Protein AF-A0AA91PWJ3-F1 (afdb_monomer_lite)

Sequence (117 aa):
MTDPKSYTDRDLLLLTQLLHTAGLIAPEDVRASNLDDFGEKWFQHKSTALARQLEEFPLSNAPSGLQVRELYNAMLEQYPNCKNTTDLANTFYFQRIRDLESKIADSKAEFQALLGE

Structure (mmCIF, N/CA/C/O backbone):
data_AF-A0AA91PWJ3-F1
#
_entry.id   AF-A0AA91PWJ3-F1
#
loop_
_atom_site.group_PDB
_atom_site.id
_atom_site.type_symbol
_atom_site.label_atom_id
_atom_site.label_alt_id
_atom_site.label_comp_id
_atom_site.label_asym_id
_atom_site.label_entity_id
_atom_site.label_seq_id
_atom_site.pdbx_PDB_ins_code
_atom_site.Cartn_x
_atom_site.Cartn_y
_atom_site.Cartn_z
_atom_site.occupancy
_atom_site.B_iso_or_equiv
_atom_site.auth_seq_id
_atom_site.auth_comp_id
_atom_site.auth_asym_id
_atom_site.auth_atom_id
_atom_site.pdbx_PDB_model_num
ATOM 1 N N . MET A 1 1 ? -1.436 12.750 -7.761 1.00 75.75 1 MET A N 1
ATOM 2 C CA . MET A 1 1 ? -1.229 12.438 -6.333 1.00 75.75 1 MET A CA 1
A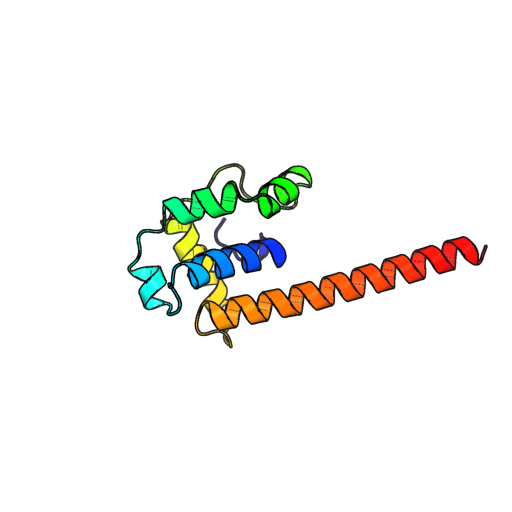TOM 3 C C . MET A 1 1 ? -0.272 11.269 -6.224 1.00 75.75 1 MET A C 1
ATOM 5 O O . MET A 1 1 ? -0.689 10.127 -6.351 1.00 75.75 1 MET A O 1
ATOM 9 N N . THR A 1 2 ? 1.013 11.564 -6.067 1.00 92.06 2 THR A N 1
ATOM 10 C CA . THR A 1 2 ? 2.096 10.572 -5.934 1.00 92.06 2 THR A CA 1
ATOM 11 C C . THR A 1 2 ? 2.821 10.707 -4.597 1.00 92.06 2 THR A C 1
ATOM 13 O O . THR A 1 2 ? 3.852 10.085 -4.396 1.00 92.06 2 THR A O 1
ATOM 16 N N . ASP A 1 3 ? 2.259 11.496 -3.675 1.00 94.75 3 ASP A N 1
ATOM 17 C CA . ASP A 1 3 ? 2.729 11.605 -2.299 1.00 94.75 3 ASP A CA 1
ATOM 18 C C . ASP A 1 3 ? 2.146 10.455 -1.455 1.00 94.75 3 ASP A C 1
ATOM 20 O O . ASP A 1 3 ? 0.920 10.401 -1.293 1.00 94.75 3 ASP A O 1
ATOM 24 N N . PRO A 1 4 ? 2.987 9.560 -0.899 1.00 95.38 4 PRO A N 1
ATOM 25 C CA . PRO A 1 4 ? 2.583 8.509 0.029 1.00 95.38 4 PRO A CA 1
ATOM 26 C C . PRO A 1 4 ? 1.645 8.978 1.144 1.00 95.38 4 PRO A C 1
ATOM 28 O O . PRO A 1 4 ? 0.696 8.271 1.466 1.00 95.38 4 PRO A O 1
ATOM 31 N N . LYS A 1 5 ? 1.828 10.191 1.679 1.00 94.44 5 LYS A N 1
ATOM 32 C CA . LYS A 1 5 ? 1.023 10.710 2.803 1.00 94.44 5 LYS A CA 1
ATOM 33 C C . LYS A 1 5 ? -0.448 10.940 2.474 1.00 94.44 5 LYS A C 1
ATOM 35 O O . LYS A 1 5 ? -1.250 11.150 3.377 1.00 94.44 5 LYS A O 1
ATOM 40 N N . SER A 1 6 ? -0.802 10.939 1.193 1.00 94.38 6 SER A N 1
ATOM 41 C CA . SER A 1 6 ? -2.195 11.061 0.764 1.00 94.38 6 SER A CA 1
ATOM 42 C C . SER A 1 6 ? -2.983 9.753 0.865 1.00 94.38 6 SER A C 1
ATOM 44 O O . SER A 1 6 ? -4.182 9.750 0.602 1.00 94.38 6 SER A O 1
ATOM 46 N N . TYR A 1 7 ? -2.314 8.644 1.171 1.00 94.69 7 TYR A N 1
ATOM 47 C CA . TYR A 1 7 ? -2.890 7.307 1.200 1.00 94.69 7 TYR A CA 1
ATOM 48 C C . TYR A 1 7 ? -2.839 6.746 2.618 1.00 94.69 7 TYR A C 1
ATOM 50 O O . TYR A 1 7 ? -1.963 7.097 3.406 1.00 94.69 7 TYR A O 1
ATOM 58 N N . THR A 1 8 ? -3.756 5.836 2.939 1.00 93.69 8 THR A N 1
ATOM 59 C CA . THR A 1 8 ? -3.671 5.098 4.202 1.00 93.69 8 THR A CA 1
ATOM 60 C C . THR A 1 8 ? -2.577 4.031 4.129 1.00 93.69 8 THR A C 1
ATOM 62 O O . THR A 1 8 ? -2.291 3.500 3.052 1.00 93.69 8 THR A O 1
ATOM 65 N N . ASP A 1 9 ? -2.031 3.617 5.278 1.00 94.50 9 ASP A N 1
ATOM 66 C CA . ASP A 1 9 ? -1.052 2.517 5.334 1.00 94.50 9 ASP A CA 1
ATOM 67 C C . ASP A 1 9 ? -1.592 1.224 4.710 1.00 94.50 9 ASP A C 1
ATOM 69 O O . ASP A 1 9 ? -0.849 0.460 4.099 1.00 94.50 9 ASP A O 1
ATOM 73 N N . ARG A 1 10 ? -2.909 0.992 4.798 1.00 94.62 10 ARG A N 1
ATOM 74 C CA . ARG A 1 10 ? -3.581 -0.134 4.132 1.00 94.62 10 ARG A CA 1
ATOM 75 C C . ARG A 1 10 ? -3.439 -0.055 2.609 1.00 94.62 10 ARG A C 1
ATOM 77 O O . ARG A 1 10 ? -3.227 -1.083 1.967 1.00 94.62 10 ARG A O 1
ATOM 84 N N . ASP A 1 11 ? -3.585 1.132 2.032 1.00 95.69 11 ASP A N 1
ATOM 85 C CA . ASP A 1 11 ? -3.543 1.323 0.581 1.00 95.69 11 ASP A CA 1
ATOM 86 C C . ASP A 1 11 ? -2.115 1.179 0.046 1.00 95.69 11 ASP A C 1
ATOM 88 O O . ASP A 1 11 ? -1.909 0.512 -0.974 1.00 95.69 11 ASP A O 1
ATOM 92 N N . LEU A 1 12 ? -1.135 1.737 0.765 1.00 97.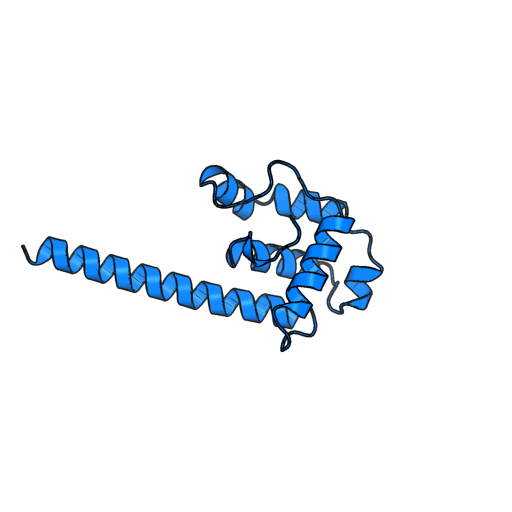00 12 LEU A N 1
ATOM 93 C CA . LEU A 1 12 ? 0.292 1.601 0.452 1.00 97.00 12 LEU A CA 1
ATOM 94 C C . LEU A 1 12 ? 0.777 0.153 0.633 1.00 97.00 12 LEU A C 1
ATOM 96 O O . LEU A 1 12 ? 1.482 -0.385 -0.228 1.00 97.00 12 LEU A O 1
ATOM 100 N N . LEU A 1 13 ? 0.334 -0.524 1.698 1.00 97.31 13 LEU A N 1
ATOM 101 C CA . LEU A 1 13 ? 0.589 -1.950 1.911 1.00 97.31 13 LEU A CA 1
ATOM 102 C C . LEU A 1 13 ? 0.068 -2.790 0.742 1.00 97.31 13 LEU A C 1
ATOM 104 O O . LEU A 1 13 ? 0.783 -3.641 0.220 1.00 97.31 13 LEU A O 1
ATOM 108 N N . LEU A 1 14 ? -1.161 -2.541 0.291 1.00 97.44 14 LEU A N 1
ATOM 109 C CA . LEU A 1 14 ? -1.715 -3.281 -0.836 1.00 97.44 14 LEU A CA 1
ATOM 110 C C . LEU A 1 14 ? -0.897 -3.066 -2.115 1.00 97.44 14 LEU A C 1
ATOM 112 O O . LEU A 1 14 ? -0.605 -4.033 -2.816 1.00 97.44 14 LEU A O 1
ATOM 116 N N . LEU A 1 15 ? -0.523 -1.823 -2.432 1.00 97.38 15 LEU A N 1
ATOM 117 C CA . LEU A 1 15 ? 0.259 -1.543 -3.636 1.00 97.38 15 LEU A CA 1
ATOM 118 C C . LEU A 1 15 ? 1.607 -2.276 -3.608 1.00 97.38 15 LEU A C 1
ATOM 120 O O . LEU A 1 15 ? 1.998 -2.912 -4.588 1.00 97.38 15 LEU A O 1
ATOM 124 N N . THR A 1 16 ? 2.302 -2.217 -2.473 1.00 97.38 16 THR A N 1
ATOM 125 C CA . THR A 1 16 ? 3.597 -2.889 -2.290 1.00 97.38 16 THR A CA 1
ATOM 126 C C . THR A 1 16 ? 3.473 -4.408 -2.378 1.00 97.38 16 THR A C 1
ATOM 128 O O . THR A 1 16 ? 4.307 -5.042 -3.023 1.00 97.38 16 THR A O 1
ATOM 131 N N . GLN A 1 17 ? 2.398 -4.996 -1.845 1.00 96.94 17 GLN A N 1
ATOM 132 C CA . GLN A 1 17 ? 2.089 -6.420 -2.006 1.00 96.94 17 GLN A CA 1
ATOM 133 C C . GLN A 1 17 ? 1.785 -6.798 -3.461 1.00 96.94 17 GLN A C 1
ATOM 135 O O . GLN A 1 17 ? 2.256 -7.836 -3.927 1.00 96.94 17 GLN A O 1
ATOM 140 N N . LEU A 1 18 ? 1.036 -5.976 -4.203 1.00 97.12 18 LEU A N 1
ATOM 141 C CA . LEU A 1 18 ? 0.761 -6.218 -5.624 1.00 97.12 18 LEU A CA 1
ATOM 142 C C . LEU A 1 18 ? 2.059 -6.237 -6.442 1.00 97.12 18 LEU A C 1
ATOM 144 O O . LEU A 1 18 ? 2.268 -7.162 -7.223 1.00 97.12 18 LEU A O 1
ATOM 148 N N . LEU A 1 19 ? 2.954 -5.268 -6.224 1.00 97.56 19 LEU A N 1
ATOM 149 C CA . LEU A 1 19 ? 4.273 -5.233 -6.869 1.00 97.56 19 LEU A CA 1
ATOM 150 C C . LEU A 1 19 ? 5.125 -6.453 -6.477 1.00 97.56 19 LEU A C 1
ATOM 152 O O . LEU A 1 19 ? 5.649 -7.148 -7.346 1.00 97.56 19 LEU A O 1
ATOM 156 N N . HIS A 1 20 ? 5.206 -6.755 -5.178 1.00 96.44 20 HIS A N 1
ATOM 157 C CA . HIS A 1 20 ? 6.000 -7.866 -4.652 1.00 96.44 20 HIS A CA 1
ATOM 158 C C . HIS A 1 20 ? 5.538 -9.227 -5.187 1.00 96.44 20 HIS A C 1
ATOM 160 O O . HIS A 1 20 ? 6.347 -10.027 -5.649 1.00 96.44 20 HIS A O 1
ATOM 166 N N . THR A 1 21 ? 4.230 -9.493 -5.165 1.00 95.88 21 THR A N 1
ATOM 167 C CA . THR A 1 21 ? 3.656 -10.765 -5.643 1.00 95.88 21 THR A CA 1
ATOM 168 C C . THR A 1 21 ? 3.805 -10.959 -7.150 1.00 95.88 21 THR A C 1
ATOM 170 O O . THR A 1 21 ? 3.799 -12.095 -7.618 1.00 95.88 21 THR A O 1
ATOM 173 N N . ALA A 1 22 ? 4.007 -9.877 -7.906 1.00 95.94 22 ALA A N 1
ATOM 174 C CA . ALA A 1 22 ? 4.372 -9.930 -9.316 1.00 95.94 22 ALA A CA 1
ATOM 175 C C . ALA A 1 22 ? 5.881 -10.133 -9.562 1.00 95.94 22 ALA A C 1
ATOM 177 O O . ALA A 1 22 ? 6.320 -10.103 -10.710 1.00 95.94 22 ALA A O 1
ATOM 178 N N . GLY A 1 23 ? 6.681 -10.331 -8.509 1.00 96.38 23 GLY A N 1
ATOM 179 C CA . GLY A 1 23 ? 8.130 -10.516 -8.599 1.00 96.38 23 GLY A CA 1
ATOM 180 C C . GLY A 1 23 ? 8.921 -9.216 -8.753 1.00 96.38 23 GLY A C 1
ATOM 181 O O . GLY A 1 23 ? 10.133 -9.275 -8.937 1.00 96.38 23 GLY A O 1
ATOM 182 N N . LEU A 1 24 ? 8.273 -8.050 -8.650 1.00 97.50 24 LEU A N 1
ATOM 183 C CA . LEU A 1 24 ? 8.939 -6.749 -8.717 1.00 97.50 24 LEU A CA 1
ATOM 184 C C . LEU A 1 24 ? 9.482 -6.405 -7.331 1.00 97.50 24 LEU A C 1
ATOM 186 O O . LEU A 1 24 ? 8.844 -5.704 -6.539 1.00 97.50 24 LEU A O 1
ATOM 190 N N . ILE A 1 25 ? 10.627 -6.993 -6.994 1.00 96.75 25 ILE A N 1
ATOM 191 C CA . ILE A 1 25 ? 11.202 -6.874 -5.657 1.00 96.75 25 ILE A CA 1
ATOM 192 C C . ILE A 1 25 ? 12.112 -5.654 -5.596 1.00 96.75 25 ILE A C 1
ATOM 194 O O . ILE A 1 25 ? 11.877 -4.759 -4.776 1.00 96.75 25 ILE A O 1
ATOM 198 N N . ALA A 1 26 ? 13.124 -5.596 -6.459 1.00 97.06 26 ALA A N 1
ATOM 199 C CA . ALA A 1 26 ? 14.113 -4.534 -6.430 1.00 97.06 26 ALA A CA 1
ATOM 200 C C . ALA A 1 26 ? 13.590 -3.247 -7.102 1.00 97.06 26 ALA A C 1
ATOM 202 O O . ALA A 1 26 ? 12.729 -3.305 -7.987 1.00 97.06 26 ALA A O 1
ATOM 203 N N . PRO A 1 27 ? 14.105 -2.063 -6.722 1.00 97.06 27 PRO A N 1
ATOM 204 C CA . PRO A 1 27 ? 13.684 -0.805 -7.334 1.00 97.06 27 PRO A CA 1
ATOM 205 C C . PRO A 1 27 ? 13.889 -0.766 -8.852 1.00 97.06 27 PRO A C 1
ATOM 207 O O . PRO A 1 27 ? 13.071 -0.191 -9.573 1.00 97.06 27 PRO A O 1
ATOM 210 N N . GLU A 1 28 ? 14.959 -1.380 -9.358 1.00 97.19 28 GLU A N 1
ATOM 211 C CA . GLU A 1 28 ? 15.208 -1.527 -10.792 1.00 97.19 28 GLU A CA 1
ATOM 212 C C . GLU A 1 28 ? 14.107 -2.314 -11.518 1.00 97.19 28 GLU A C 1
ATOM 214 O O . GLU A 1 28 ? 13.699 -1.893 -12.602 1.00 97.19 28 GLU A O 1
ATOM 219 N N . ASP A 1 29 ? 13.558 -3.367 -10.907 1.00 96.75 29 ASP A N 1
ATOM 220 C CA . ASP A 1 29 ? 12.485 -4.176 -11.496 1.00 96.75 29 ASP A CA 1
ATOM 221 C C . ASP A 1 29 ? 11.221 -3.331 -11.685 1.00 96.75 29 ASP A C 1
ATOM 223 O O . ASP A 1 29 ? 10.589 -3.348 -12.744 1.00 96.75 29 ASP A O 1
ATOM 227 N N . VAL A 1 30 ? 10.880 -2.517 -10.681 1.00 95.81 30 VAL A N 1
ATOM 228 C CA . VAL A 1 30 ? 9.733 -1.596 -10.732 1.00 95.81 30 VAL A CA 1
ATOM 229 C C . VAL A 1 30 ? 9.957 -0.491 -11.775 1.00 95.81 30 VAL A C 1
ATOM 231 O O . VAL A 1 30 ? 9.031 -0.088 -12.484 1.00 95.81 30 VAL A O 1
ATOM 234 N N . ARG A 1 31 ? 11.193 0.004 -11.912 1.00 94.44 31 ARG A N 1
ATOM 235 C CA . ARG A 1 31 ? 11.538 1.047 -12.895 1.00 94.44 31 ARG A CA 1
ATOM 236 C C . ARG A 1 31 ? 11.477 0.540 -14.332 1.00 94.44 31 ARG A C 1
ATOM 238 O O . ARG A 1 31 ? 11.010 1.279 -15.196 1.00 94.44 31 ARG A O 1
ATOM 245 N N . ALA A 1 32 ? 11.929 -0.686 -14.577 1.00 94.50 32 ALA A N 1
ATOM 246 C CA . ALA A 1 32 ? 11.980 -1.282 -15.909 1.00 94.50 32 ALA A CA 1
ATOM 247 C C . ALA A 1 32 ? 10.633 -1.864 -16.373 1.00 94.50 32 ALA A C 1
ATOM 249 O O . ALA A 1 32 ? 10.417 -2.029 -17.574 1.00 94.50 32 ALA A O 1
ATOM 250 N N . SER A 1 33 ? 9.722 -2.165 -15.446 1.00 95.25 33 SER A N 1
ATOM 251 C CA . SER A 1 33 ? 8.452 -2.825 -15.759 1.00 95.25 33 SER A CA 1
ATOM 252 C C . SER A 1 33 ? 7.388 -1.882 -16.320 1.00 95.25 33 SER A C 1
ATOM 254 O O . SER A 1 33 ? 7.327 -0.695 -15.978 1.00 95.25 33 SER A O 1
ATOM 256 N N . ASN A 1 34 ? 6.497 -2.442 -17.144 1.00 94.12 34 ASN A N 1
ATOM 257 C CA . ASN A 1 34 ? 5.224 -1.808 -17.472 1.00 94.12 34 ASN A CA 1
ATOM 258 C C . ASN A 1 34 ? 4.252 -1.985 -16.293 1.00 94.12 34 ASN A C 1
ATOM 260 O O . ASN A 1 34 ? 3.954 -3.111 -15.899 1.00 94.12 34 ASN A O 1
ATOM 264 N N . LEU A 1 35 ? 3.778 -0.869 -15.735 1.00 95.62 35 LEU A N 1
ATOM 265 C CA . LEU A 1 35 ? 2.932 -0.841 -14.542 1.00 95.62 35 LEU A CA 1
ATOM 266 C C . LEU A 1 35 ? 1.488 -0.406 -14.825 1.00 95.62 35 LEU A C 1
ATOM 268 O O . LEU A 1 35 ? 0.734 -0.198 -13.875 1.00 95.62 35 LEU A O 1
ATOM 272 N N . ASP A 1 36 ? 1.086 -0.259 -16.089 1.00 89.75 36 ASP A N 1
ATOM 273 C CA . ASP A 1 36 ? -0.250 0.251 -16.434 1.00 89.75 36 ASP A CA 1
ATOM 274 C C . ASP A 1 36 ? -1.369 -0.619 -15.838 1.00 89.75 36 ASP A C 1
ATOM 276 O O . ASP A 1 36 ? -2.294 -0.108 -15.207 1.00 89.75 36 ASP A O 1
ATOM 280 N N . ASP A 1 37 ? -1.209 -1.942 -15.891 1.00 92.38 37 ASP A N 1
ATOM 281 C CA . ASP A 1 37 ? -2.162 -2.882 -15.294 1.00 92.38 37 ASP A CA 1
ATOM 282 C C . ASP A 1 37 ? -2.179 -2.836 -13.756 1.00 92.38 37 ASP A C 1
ATOM 284 O O . ASP A 1 37 ? -3.160 -3.243 -13.132 1.00 92.38 37 ASP A O 1
ATOM 288 N N . PHE A 1 38 ? -1.100 -2.383 -13.108 1.00 94.88 38 PHE A N 1
ATOM 289 C CA . PHE A 1 38 ? -1.025 -2.336 -11.643 1.00 94.88 38 PHE A CA 1
ATOM 290 C C . PHE A 1 38 ? -1.866 -1.209 -11.076 1.00 94.88 38 PHE A C 1
ATOM 292 O O . PHE A 1 38 ? -2.496 -1.397 -10.037 1.00 94.88 38 PHE A O 1
ATOM 299 N N . GLY A 1 39 ? -1.900 -0.066 -11.758 1.00 94.50 39 GLY A N 1
ATOM 300 C CA . GLY A 1 39 ? -2.755 1.041 -11.361 1.00 94.50 39 GLY A CA 1
ATOM 301 C C . GLY A 1 39 ? -4.226 0.641 -11.385 1.00 94.50 39 GLY A C 1
ATOM 302 O O . GLY A 1 39 ? -4.930 0.835 -10.394 1.00 94.50 39 GLY A O 1
ATOM 303 N N . GLU A 1 40 ? -4.658 -0.030 -12.455 1.00 95.69 40 GLU A N 1
ATOM 304 C CA . GLU A 1 40 ? -6.023 -0.549 -12.563 1.00 95.69 40 GLU A CA 1
ATOM 305 C C . GLU A 1 40 ? -6.307 -1.625 -11.508 1.00 95.69 40 GLU A C 1
ATOM 307 O O . GLU A 1 40 ? -7.299 -1.532 -10.788 1.00 95.69 40 GLU A O 1
ATOM 312 N N . LYS A 1 41 ? -5.415 -2.612 -11.335 1.00 96.56 41 LYS A N 1
ATOM 313 C CA . LYS A 1 41 ? -5.575 -3.660 -10.309 1.00 96.56 41 LYS A CA 1
ATOM 314 C C . LYS A 1 41 ? -5.670 -3.076 -8.905 1.00 96.56 41 LYS A C 1
ATOM 316 O O . LYS A 1 41 ? -6.515 -3.507 -8.123 1.00 96.56 41 LYS A O 1
ATOM 321 N N . TRP A 1 42 ? -4.817 -2.109 -8.578 1.00 96.81 42 TRP A N 1
ATOM 322 C CA . TRP A 1 42 ? -4.822 -1.449 -7.279 1.00 96.81 42 TRP A CA 1
ATOM 323 C C . TRP A 1 42 ? -6.095 -0.636 -7.076 1.00 96.81 42 TRP A C 1
ATOM 325 O O . TRP A 1 42 ? -6.716 -0.740 -6.020 1.00 96.81 42 TRP A O 1
ATOM 335 N N . PHE A 1 43 ? -6.538 0.106 -8.091 1.00 95.94 43 PHE A N 1
ATOM 336 C CA . PHE A 1 43 ? -7.777 0.873 -8.043 1.00 95.94 43 PHE A CA 1
ATOM 337 C C . PHE A 1 43 ? -9.009 -0.033 -7.924 1.00 95.94 43 PHE A C 1
ATOM 339 O O . PHE A 1 43 ? -9.868 0.202 -7.083 1.00 95.94 43 PHE A O 1
ATOM 346 N N . GLN A 1 44 ? -9.105 -1.109 -8.696 1.00 95.50 44 GLN A N 1
ATOM 347 C CA . GLN A 1 44 ? -10.260 -2.012 -8.676 1.00 95.50 44 GLN A CA 1
ATOM 348 C C . GLN A 1 44 ? -10.272 -2.981 -7.486 1.00 95.50 44 GLN A C 1
ATOM 350 O O . GLN A 1 44 ? -11.273 -3.664 -7.255 1.00 95.50 44 GLN A O 1
ATOM 355 N N . HIS A 1 45 ? -9.186 -3.064 -6.716 1.00 97.12 45 HIS A N 1
ATOM 356 C CA . HIS A 1 45 ? -9.104 -3.988 -5.595 1.00 97.12 45 HIS A CA 1
ATOM 357 C C . HIS A 1 45 ? -10.192 -3.713 -4.545 1.00 97.12 45 HIS A C 1
ATOM 359 O O . HIS A 1 45 ? -10.488 -2.572 -4.199 1.00 97.12 45 HIS A O 1
ATOM 365 N N . LYS A 1 46 ? -10.756 -4.776 -3.956 1.00 94.75 46 LYS A N 1
ATOM 366 C CA . LYS A 1 46 ? -11.846 -4.665 -2.966 1.00 94.75 46 LYS A CA 1
ATOM 367 C C . LYS A 1 46 ? -11.495 -3.752 -1.785 1.00 94.75 46 LYS A C 1
ATOM 369 O O . LYS A 1 46 ? -12.354 -3.029 -1.293 1.00 94.75 46 LYS A O 1
ATOM 374 N N . SER A 1 47 ? -10.233 -3.768 -1.350 1.00 91.50 47 SER A N 1
ATOM 375 C CA . SER A 1 47 ? -9.757 -2.919 -0.249 1.00 91.50 47 SER A CA 1
ATOM 376 C C . SER A 1 47 ? -9.824 -1.426 -0.583 1.00 91.50 47 SER A C 1
ATOM 378 O O . SER A 1 47 ? -10.305 -0.647 0.233 1.00 91.50 47 SER A O 1
ATOM 380 N N . THR A 1 48 ? -9.370 -1.019 -1.771 1.00 92.69 48 THR A N 1
ATOM 381 C CA . THR A 1 48 ? -9.392 0.393 -2.190 1.00 92.69 48 THR A CA 1
ATOM 382 C C . THR A 1 48 ? -10.789 0.811 -2.639 1.00 92.69 48 THR A C 1
ATOM 384 O O . THR A 1 48 ? -11.160 1.967 -2.469 1.00 92.69 48 THR A O 1
ATOM 387 N N . ALA A 1 49 ? -11.608 -0.121 -3.139 1.00 92.94 49 ALA A N 1
ATOM 388 C CA . ALA A 1 49 ? -13.028 0.114 -3.388 1.00 92.94 49 ALA A CA 1
ATOM 389 C C . ALA A 1 49 ? -13.776 0.492 -2.103 1.00 92.94 49 ALA A C 1
ATOM 391 O O . ALA A 1 49 ? -14.517 1.472 -2.101 1.00 92.94 49 ALA A O 1
ATOM 392 N N . LEU A 1 50 ? -13.530 -0.230 -1.006 1.00 90.44 50 LEU A N 1
ATOM 393 C CA .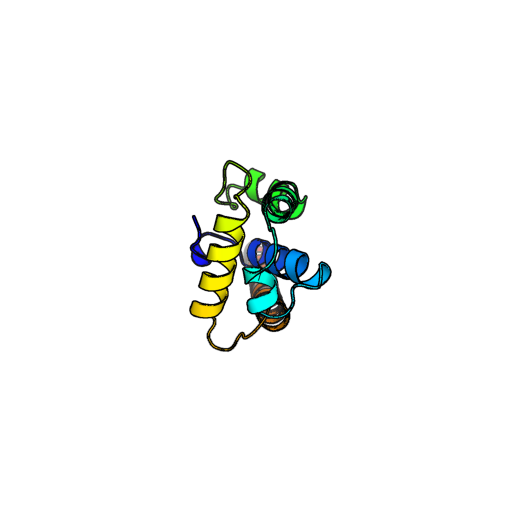 LEU A 1 50 ? -14.063 0.133 0.307 1.00 90.44 50 LEU A CA 1
ATOM 394 C C . LEU A 1 50 ? -13.505 1.480 0.789 1.00 90.44 50 LEU A C 1
ATOM 396 O O . LEU A 1 50 ? -14.268 2.323 1.243 1.00 90.44 50 LEU A O 1
ATOM 400 N N . ALA A 1 51 ? -12.197 1.713 0.648 1.00 90.94 51 ALA A N 1
ATOM 401 C CA . ALA A 1 51 ? -11.572 2.981 1.030 1.00 90.94 51 ALA A CA 1
ATOM 402 C C . ALA A 1 51 ? -12.184 4.186 0.286 1.00 90.94 51 ALA A C 1
ATOM 404 O O . ALA A 1 51 ? -12.431 5.222 0.893 1.00 90.94 51 ALA A O 1
ATOM 405 N N . ARG A 1 52 ? -12.515 4.039 -1.005 1.00 92.94 52 ARG A N 1
ATOM 406 C CA . ARG A 1 52 ? -13.229 5.071 -1.778 1.00 92.94 52 ARG A CA 1
ATOM 407 C C . ARG A 1 52 ? -14.641 5.337 -1.265 1.00 92.94 52 ARG A C 1
ATOM 409 O O . ARG A 1 52 ? -15.051 6.489 -1.245 1.00 92.94 52 ARG A O 1
ATOM 416 N N . GLN A 1 53 ? -15.381 4.307 -0.845 1.00 91.38 53 GLN A N 1
ATOM 417 C CA . GLN A 1 53 ? -16.718 4.488 -0.254 1.00 91.38 53 GLN A CA 1
ATOM 418 C C . GLN A 1 53 ? -16.679 5.269 1.065 1.00 91.38 53 GLN A C 1
ATOM 420 O O . GLN A 1 53 ? -17.668 5.898 1.424 1.00 91.38 53 GLN A O 1
ATOM 425 N N . LEU A 1 54 ? -15.549 5.215 1.770 1.00 90.69 54 LEU A N 1
ATOM 426 C CA . LEU A 1 54 ? -15.306 5.926 3.023 1.00 90.69 54 LEU A CA 1
ATOM 427 C C . LEU A 1 54 ? -14.592 7.274 2.823 1.00 90.69 54 LEU A C 1
ATOM 429 O O . LEU A 1 54 ? -14.206 7.891 3.808 1.00 90.69 54 LEU A O 1
ATOM 433 N N . GLU A 1 55 ? -14.377 7.710 1.575 1.00 89.81 55 GLU A N 1
AT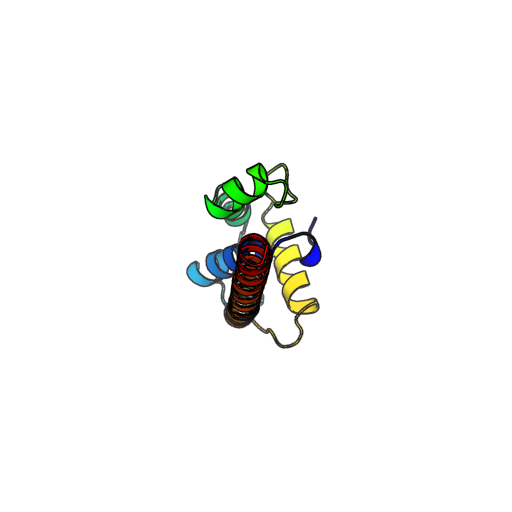OM 434 C CA . GLU A 1 55 ? -13.610 8.922 1.230 1.00 89.81 55 GLU A CA 1
ATOM 435 C C . GLU A 1 55 ? -12.156 8.922 1.764 1.00 89.81 55 GLU A C 1
ATOM 437 O O . GLU A 1 55 ? -11.505 9.958 1.853 1.00 89.81 55 GLU A O 1
ATOM 442 N N . GLU A 1 56 ? -11.608 7.740 2.071 1.00 90.44 56 GLU A N 1
ATOM 443 C CA . GLU A 1 56 ? -10.240 7.544 2.582 1.00 90.44 56 GLU A CA 1
ATOM 444 C C . GLU A 1 56 ? -9.209 7.327 1.462 1.00 90.44 56 GLU A C 1
ATOM 446 O O . GLU A 1 56 ? -8.006 7.301 1.718 1.00 90.44 56 GLU A O 1
ATOM 451 N N . PHE A 1 57 ? -9.668 7.121 0.222 1.00 91.62 57 PHE A N 1
ATOM 452 C CA . PHE A 1 57 ? -8.801 6.874 -0.927 1.00 91.62 57 PHE A CA 1
ATOM 453 C C . PHE A 1 57 ? -8.791 8.078 -1.872 1.00 91.62 57 PHE A C 1
ATOM 455 O O . PHE A 1 57 ? -9.844 8.460 -2.384 1.00 91.62 57 PHE A O 1
ATOM 462 N N . PRO A 1 58 ? -7.615 8.644 -2.176 1.00 91.81 58 PRO A N 1
ATOM 463 C CA . PRO A 1 58 ? -7.534 9.970 -2.780 1.00 91.81 58 PRO A CA 1
ATOM 464 C C . PRO A 1 58 ? -7.817 10.029 -4.288 1.00 91.81 58 PRO A C 1
ATOM 466 O O . PRO A 1 58 ? -7.896 11.117 -4.858 1.00 91.81 58 PRO A O 1
ATOM 469 N N . LEU A 1 59 ? -7.891 8.885 -4.973 1.00 92.25 59 LEU A N 1
ATOM 470 C CA . LEU A 1 59 ? -7.997 8.847 -6.431 1.00 92.25 59 LEU A CA 1
ATOM 471 C C . LEU A 1 59 ? -9.442 8.628 -6.887 1.00 92.25 59 LEU A C 1
ATOM 473 O O . LEU A 1 59 ? -10.108 7.688 -6.450 1.00 92.25 59 LEU A O 1
ATOM 477 N N . SER A 1 60 ? -9.883 9.444 -7.845 1.00 91.12 60 SER A N 1
ATOM 478 C CA . SER A 1 60 ? -11.170 9.307 -8.542 1.00 91.12 60 SER A CA 1
ATOM 479 C C . SER A 1 60 ? -11.113 8.361 -9.749 1.00 91.12 60 SER A C 1
ATOM 481 O O . SER A 1 60 ? -12.148 7.879 -10.203 1.00 91.12 60 SER A O 1
ATOM 483 N N . ASN A 1 61 ? -9.915 8.068 -10.254 1.00 94.12 61 ASN A N 1
ATOM 484 C CA . ASN A 1 61 ? -9.660 7.165 -11.374 1.00 94.12 61 ASN A CA 1
ATOM 485 C C . ASN A 1 61 ? -8.428 6.295 -11.102 1.00 94.12 61 ASN A C 1
ATOM 487 O O . ASN A 1 61 ? -7.602 6.625 -10.248 1.00 94.12 61 ASN A O 1
ATOM 491 N N . ALA A 1 62 ? -8.282 5.206 -11.858 1.00 95.19 62 ALA A N 1
ATOM 492 C CA . ALA A 1 62 ? -7.079 4.390 -11.793 1.00 95.19 62 ALA A CA 1
ATOM 493 C C . ALA A 1 62 ? -5.835 5.231 -12.142 1.00 95.19 62 ALA A C 1
ATOM 495 O O . ALA A 1 62 ? -5.876 6.011 -13.103 1.00 95.19 62 ALA A O 1
ATOM 496 N N . PRO A 1 63 ? -4.745 5.128 -11.360 1.00 95.94 63 PRO A N 1
ATOM 497 C CA . PRO A 1 63 ? -3.496 5.796 -11.688 1.00 95.94 63 PRO A CA 1
ATOM 498 C C . PRO A 1 63 ? -2.822 5.107 -12.879 1.00 95.94 63 PRO A C 1
ATOM 500 O O . PRO A 1 63 ? -2.922 3.898 -13.052 1.00 95.94 63 PRO A O 1
ATOM 503 N N . SER A 1 64 ? -2.092 5.871 -13.683 1.00 96.69 64 SER A N 1
ATOM 504 C CA . SER A 1 64 ? -1.230 5.325 -14.741 1.00 96.69 64 SER A CA 1
ATOM 505 C C . SER A 1 64 ? -0.036 4.555 -14.165 1.00 96.69 64 SER A C 1
ATOM 507 O O . SER A 1 64 ? 0.372 4.794 -13.021 1.00 96.69 64 SER A O 1
ATOM 509 N N . GLY A 1 65 ? 0.609 3.706 -14.973 1.00 96.38 65 GLY A N 1
ATOM 510 C CA . GLY A 1 65 ? 1.828 3.013 -14.555 1.00 96.38 65 GLY A CA 1
ATOM 511 C C . GLY A 1 65 ? 2.959 3.968 -14.153 1.00 96.38 65 GLY A C 1
ATOM 512 O O . GLY A 1 65 ? 3.711 3.685 -13.218 1.00 96.38 65 GLY A O 1
ATOM 513 N N . LEU A 1 66 ? 3.042 5.144 -14.789 1.00 96.62 66 LEU A N 1
ATOM 514 C CA . LEU A 1 66 ? 3.980 6.200 -14.397 1.00 96.62 66 LEU A CA 1
ATOM 515 C C . LEU A 1 66 ? 3.701 6.709 -12.977 1.00 96.62 66 LEU A C 1
ATOM 517 O O . LEU A 1 66 ? 4.621 6.782 -12.168 1.00 96.62 66 LEU A O 1
ATOM 521 N N . GLN A 1 67 ? 2.439 6.997 -12.650 1.00 96.88 67 GLN A N 1
ATOM 522 C CA . GLN A 1 67 ? 2.050 7.455 -11.311 1.00 96.88 67 GLN A CA 1
ATOM 523 C C . GLN A 1 67 ? 2.305 6.388 -10.243 1.00 96.88 67 GLN A C 1
ATOM 525 O O . GLN A 1 67 ? 2.735 6.721 -9.141 1.00 96.88 67 GLN A O 1
ATOM 530 N N . VAL A 1 68 ? 2.093 5.107 -10.566 1.00 97.50 68 VAL A N 1
ATOM 531 C CA . VAL A 1 68 ? 2.448 3.994 -9.672 1.00 97.50 68 VAL A CA 1
ATOM 532 C C . VAL A 1 68 ? 3.954 3.968 -9.409 1.00 97.50 68 VAL A C 1
ATOM 534 O O . VAL A 1 68 ? 4.378 3.844 -8.259 1.00 97.50 68 VAL A O 1
ATOM 537 N N . ARG A 1 69 ? 4.774 4.129 -10.454 1.00 97.56 69 ARG A N 1
ATOM 538 C CA . ARG A 1 69 ? 6.238 4.168 -10.326 1.00 97.56 69 ARG A CA 1
ATOM 539 C C . ARG A 1 69 ? 6.711 5.354 -9.488 1.00 97.56 69 ARG A C 1
ATOM 541 O O . ARG A 1 69 ? 7.583 5.195 -8.639 1.00 97.56 69 ARG A O 1
ATOM 548 N N . GLU A 1 70 ? 6.155 6.535 -9.733 1.00 97.69 70 GLU A N 1
ATOM 549 C CA . GLU A 1 70 ? 6.470 7.749 -8.977 1.00 97.69 70 GLU A CA 1
ATOM 550 C C . GLU A 1 70 ? 6.095 7.600 -7.504 1.00 97.69 70 GLU A C 1
ATOM 552 O O . GLU A 1 70 ? 6.920 7.895 -6.643 1.00 97.69 70 GLU A O 1
ATOM 557 N N . LEU A 1 71 ? 4.907 7.062 -7.212 1.00 97.81 71 LEU A N 1
ATOM 558 C CA . LEU A 1 71 ? 4.485 6.765 -5.844 1.00 97.81 71 LEU A CA 1
ATOM 559 C C . LEU A 1 71 ? 5.437 5.768 -5.169 1.00 97.81 71 LEU A C 1
ATOM 561 O O . LEU A 1 71 ? 5.834 5.981 -4.028 1.00 97.81 71 LEU A O 1
ATOM 565 N N . TYR A 1 72 ? 5.855 4.712 -5.872 1.00 97.94 72 TYR A N 1
ATOM 566 C CA . TYR A 1 72 ? 6.837 3.761 -5.349 1.00 97.94 72 TYR A CA 1
ATOM 567 C C . TYR A 1 72 ? 8.185 4.411 -5.012 1.00 97.94 72 TYR A C 1
ATOM 569 O O . TYR A 1 72 ? 8.717 4.189 -3.924 1.00 97.94 72 TYR A O 1
ATOM 577 N N . ASN A 1 73 ? 8.721 5.247 -5.902 1.00 97.31 73 ASN A N 1
ATOM 578 C CA . ASN A 1 73 ? 9.967 5.966 -5.630 1.00 97.31 73 ASN A CA 1
ATOM 579 C C . ASN A 1 73 ? 9.808 6.928 -4.443 1.00 97.31 73 ASN A C 1
ATOM 581 O O . ASN A 1 73 ? 10.662 6.944 -3.560 1.00 97.31 73 ASN A O 1
ATOM 585 N N . ALA A 1 74 ? 8.690 7.654 -4.368 1.00 97.81 74 ALA A N 1
ATOM 586 C CA . ALA A 1 74 ? 8.395 8.540 -3.247 1.00 97.81 74 ALA A CA 1
ATOM 587 C C . ALA A 1 74 ? 8.276 7.774 -1.916 1.00 97.81 74 ALA A C 1
ATOM 589 O O . ALA A 1 74 ? 8.714 8.274 -0.882 1.00 97.81 74 ALA A O 1
ATOM 590 N N . MET A 1 75 ? 7.743 6.544 -1.920 1.00 97.69 75 MET A N 1
ATOM 591 C CA . MET A 1 75 ? 7.759 5.679 -0.735 1.00 97.69 75 MET A CA 1
ATOM 592 C C . MET A 1 75 ? 9.196 5.349 -0.307 1.00 97.69 75 MET A C 1
ATOM 594 O O . MET A 1 75 ? 9.532 5.504 0.861 1.00 97.69 75 MET A O 1
ATOM 598 N N . LEU A 1 76 ? 10.082 4.950 -1.221 1.00 97.56 76 LEU A N 1
ATOM 599 C CA . LEU A 1 76 ? 11.481 4.675 -0.858 1.00 97.56 76 LEU A CA 1
ATOM 600 C C . LEU A 1 76 ? 12.204 5.914 -0.306 1.00 97.56 76 LEU A C 1
ATOM 602 O O . LEU A 1 76 ? 12.995 5.802 0.627 1.00 97.56 76 LEU A O 1
ATOM 606 N N . GLU A 1 77 ? 11.913 7.097 -0.845 1.00 96.88 77 GLU A N 1
ATOM 607 C CA . GLU A 1 77 ? 12.489 8.357 -0.364 1.00 96.88 77 GLU A CA 1
ATOM 608 C C . GLU A 1 77 ? 11.988 8.735 1.037 1.00 96.88 77 GLU A C 1
ATOM 610 O O . GLU A 1 77 ? 12.774 9.172 1.880 1.00 96.88 77 GLU A O 1
ATOM 615 N N . GLN A 1 78 ? 10.693 8.552 1.314 1.00 96.50 78 GLN A N 1
ATOM 616 C CA . GLN A 1 78 ? 10.104 8.875 2.618 1.00 96.50 78 GLN A CA 1
ATOM 617 C C . GLN A 1 78 ? 10.455 7.858 3.712 1.00 96.50 78 GLN A C 1
ATOM 619 O O . GLN A 1 78 ? 10.463 8.209 4.894 1.00 96.50 78 GLN A O 1
ATOM 624 N N . TYR A 1 79 ? 10.774 6.619 3.335 1.00 95.69 79 TYR A N 1
ATOM 625 C CA . TYR A 1 79 ? 11.115 5.533 4.250 1.00 95.69 79 TYR A CA 1
ATOM 626 C C . TYR A 1 79 ? 12.558 5.056 3.997 1.00 95.69 79 TYR A C 1
ATOM 628 O O . TYR A 1 79 ? 12.756 3.974 3.449 1.00 95.69 79 TYR A O 1
ATOM 636 N N . PRO A 1 80 ? 13.591 5.801 4.444 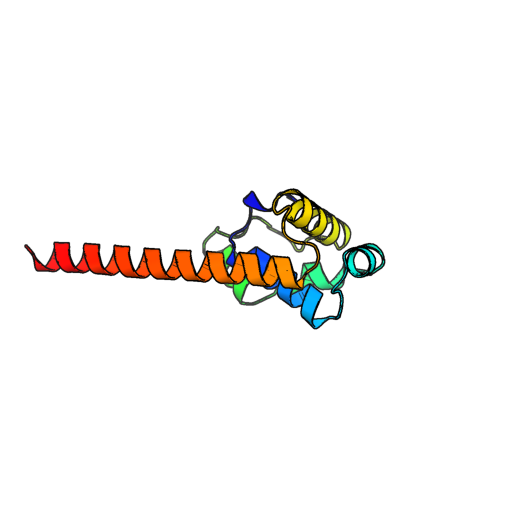1.00 91.81 80 PRO A N 1
ATOM 637 C CA . PRO A 1 80 ? 14.991 5.592 4.036 1.00 91.81 80 PRO A CA 1
ATOM 638 C C . PRO A 1 80 ? 15.607 4.254 4.478 1.00 91.81 80 PRO A C 1
ATOM 640 O O . PRO A 1 80 ? 16.648 3.848 3.967 1.00 91.81 80 PRO A O 1
ATOM 643 N N . ASN A 1 81 ? 14.979 3.557 5.431 1.00 94.50 81 ASN A N 1
ATOM 644 C CA . ASN A 1 81 ? 15.389 2.211 5.837 1.00 94.50 81 ASN A CA 1
ATOM 645 C C . ASN A 1 81 ? 14.880 1.118 4.883 1.00 94.50 81 ASN A C 1
ATOM 647 O O . ASN A 1 81 ? 15.324 -0.024 4.987 1.00 94.50 81 ASN A O 1
ATOM 651 N N . CYS A 1 82 ? 13.963 1.452 3.973 1.00 97.12 82 CYS A N 1
ATOM 652 C CA . CYS A 1 82 ? 13.395 0.524 3.008 1.00 97.12 82 CYS A CA 1
ATOM 653 C C . CYS A 1 82 ? 14.184 0.554 1.704 1.00 97.12 82 CYS A C 1
ATOM 655 O O . CYS A 1 82 ? 14.461 1.620 1.157 1.00 97.12 82 CYS A O 1
ATOM 657 N N . LYS A 1 83 ? 14.527 -0.623 1.181 1.00 96.75 83 LYS A N 1
ATOM 658 C CA . LYS A 1 83 ? 15.344 -0.760 -0.033 1.00 96.75 83 LYS A CA 1
ATOM 659 C C . LYS A 1 83 ? 14.600 -1.405 -1.194 1.00 96.75 83 LYS A C 1
ATOM 661 O O . LYS A 1 83 ? 15.102 -1.396 -2.311 1.00 96.75 83 LYS A O 1
ATOM 666 N N . ASN A 1 84 ? 13.448 -2.015 -0.940 1.00 97.06 84 ASN A N 1
ATOM 667 C CA . ASN A 1 84 ? 12.708 -2.821 -1.907 1.00 97.06 84 ASN A CA 1
ATOM 668 C C . ASN A 1 84 ? 11.228 -2.936 -1.492 1.00 97.06 84 ASN A C 1
ATOM 670 O O . ASN A 1 84 ? 10.810 -2.388 -0.467 1.00 97.06 84 ASN A O 1
ATOM 674 N N . THR A 1 85 ? 10.420 -3.645 -2.286 1.00 96.44 85 THR A N 1
ATOM 675 C CA . THR A 1 85 ? 8.992 -3.845 -1.973 1.00 96.44 85 THR A CA 1
ATOM 676 C C . THR A 1 85 ? 8.753 -4.658 -0.702 1.00 96.44 85 THR A C 1
ATOM 678 O O . THR A 1 85 ? 7.754 -4.418 -0.031 1.00 96.44 85 THR A O 1
ATOM 681 N N . THR A 1 86 ? 9.662 -5.564 -0.328 1.00 97.25 86 THR A N 1
ATOM 682 C CA . THR A 1 86 ? 9.572 -6.350 0.914 1.00 97.25 86 THR A CA 1
ATOM 683 C C . THR A 1 86 ? 9.702 -5.460 2.145 1.00 97.25 86 THR A C 1
ATOM 685 O O . THR A 1 86 ? 8.888 -5.561 3.063 1.00 97.25 86 THR A O 1
ATOM 688 N N . ASP A 1 87 ? 10.698 -4.572 2.167 1.00 98.19 87 ASP A N 1
ATOM 689 C CA . ASP A 1 87 ? 10.917 -3.666 3.296 1.00 98.19 87 ASP A CA 1
ATOM 690 C C . ASP A 1 87 ? 9.722 -2.727 3.470 1.00 98.19 87 ASP A C 1
ATOM 692 O O . ASP A 1 87 ? 9.184 -2.619 4.571 1.00 98.19 87 ASP A O 1
ATOM 696 N N . LEU A 1 88 ? 9.246 -2.133 2.368 1.00 98.06 88 LEU A N 1
ATOM 697 C CA . LEU A 1 88 ? 8.065 -1.271 2.380 1.00 98.06 88 LEU A CA 1
ATOM 698 C C . LEU A 1 88 ? 6.817 -2.022 2.863 1.00 98.06 88 LEU A C 1
ATOM 700 O O . LEU A 1 88 ? 6.110 -1.530 3.742 1.00 98.06 88 LEU A O 1
ATOM 704 N N . ALA A 1 89 ? 6.558 -3.225 2.341 1.00 97.19 89 ALA A N 1
ATOM 705 C CA . ALA A 1 89 ? 5.415 -4.033 2.761 1.00 97.19 89 ALA A CA 1
ATOM 706 C C . ALA A 1 89 ? 5.478 -4.359 4.261 1.00 97.19 89 ALA A C 1
ATOM 708 O O . ALA A 1 89 ? 4.475 -4.230 4.960 1.00 97.19 89 ALA A O 1
ATOM 709 N N . ASN A 1 90 ? 6.653 -4.718 4.784 1.00 97.44 90 ASN A N 1
ATOM 710 C CA . ASN A 1 90 ? 6.835 -4.952 6.217 1.00 97.44 90 ASN A CA 1
ATOM 711 C C . ASN A 1 90 ? 6.603 -3.677 7.035 1.00 97.44 90 ASN A C 1
ATOM 713 O O . ASN A 1 90 ? 5.922 -3.724 8.060 1.00 97.44 90 ASN A O 1
ATOM 717 N N . THR A 1 91 ? 7.135 -2.537 6.590 1.00 97.50 91 THR A N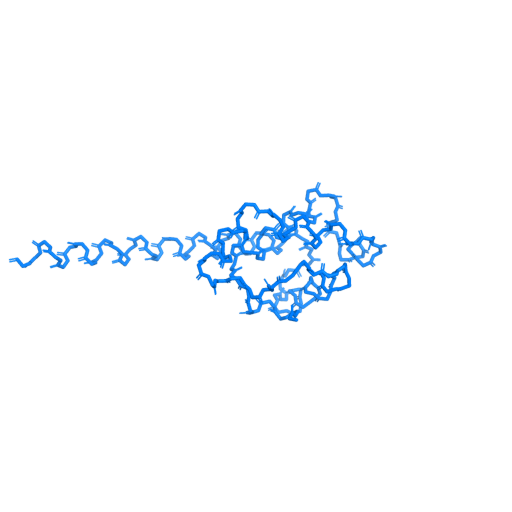 1
ATOM 718 C CA . THR A 1 91 ? 6.929 -1.245 7.252 1.00 97.50 91 THR A CA 1
ATOM 719 C C . THR A 1 91 ? 5.445 -0.905 7.356 1.00 97.50 91 THR A C 1
ATOM 721 O O . THR A 1 91 ? 4.955 -0.729 8.474 1.00 97.50 91 THR A O 1
ATOM 724 N N . PHE A 1 92 ? 4.712 -0.904 6.241 1.00 97.25 92 PHE A N 1
ATOM 725 C CA . PHE A 1 92 ? 3.281 -0.586 6.246 1.00 97.25 92 PHE A CA 1
ATOM 726 C C . PHE A 1 92 ? 2.448 -1.638 6.985 1.00 97.25 92 PHE A C 1
ATOM 728 O O . PHE A 1 92 ? 1.473 -1.294 7.650 1.00 97.25 92 PHE A O 1
ATOM 735 N N . TYR A 1 93 ? 2.842 -2.915 6.942 1.00 96.50 93 TYR A N 1
ATOM 736 C CA . TYR A 1 93 ? 2.194 -3.970 7.721 1.00 96.50 93 TYR A CA 1
ATOM 737 C C . TYR A 1 93 ? 2.265 -3.680 9.222 1.00 96.50 93 TYR A C 1
ATOM 739 O O . TYR A 1 93 ? 1.235 -3.657 9.897 1.00 96.50 93 TYR A O 1
ATOM 747 N N . PHE A 1 94 ? 3.459 -3.415 9.757 1.00 97.06 94 PHE A N 1
ATOM 748 C CA . PHE A 1 94 ? 3.611 -3.163 11.190 1.00 97.06 94 PHE A CA 1
ATOM 749 C C . PHE A 1 94 ? 2.994 -1.835 11.628 1.00 97.06 94 PHE A C 1
ATOM 751 O O . PHE A 1 94 ? 2.478 -1.763 12.742 1.00 97.06 94 PHE A O 1
ATOM 758 N N . GLN A 1 95 ? 3.007 -0.803 10.780 1.00 95.62 95 GLN A N 1
ATOM 759 C CA . GLN A 1 95 ? 2.270 0.435 11.057 1.00 95.62 95 GLN A CA 1
ATOM 760 C C . GLN A 1 95 ? 0.768 0.161 11.146 1.00 95.62 95 GLN A C 1
ATOM 762 O O . GLN A 1 95 ? 0.139 0.490 12.150 1.00 95.62 95 GLN A O 1
ATOM 767 N N . ARG A 1 96 ? 0.222 -0.590 10.184 1.00 94.06 96 ARG A N 1
ATOM 768 C CA . ARG A 1 96 ? -1.191 -0.960 10.187 1.00 94.06 96 ARG A CA 1
ATOM 769 C C . ARG A 1 96 ? -1.598 -1.783 11.410 1.00 94.06 96 ARG A C 1
ATOM 771 O O . ARG A 1 96 ? -2.705 -1.602 11.912 1.00 94.06 96 ARG A O 1
ATOM 778 N N . ILE A 1 97 ? -0.741 -2.686 11.890 1.00 96.19 97 ILE A N 1
ATOM 779 C CA . ILE A 1 97 ? -1.003 -3.430 13.131 1.00 96.19 97 ILE A CA 1
ATOM 780 C C . ILE A 1 97 ? -1.117 -2.470 14.319 1.00 96.19 97 ILE A C 1
ATOM 782 O O . ILE A 1 97 ? -2.108 -2.541 15.041 1.00 96.19 97 ILE A O 1
ATOM 786 N N . ARG A 1 98 ? -0.181 -1.525 14.471 1.00 96.19 98 ARG A N 1
ATOM 787 C CA . ARG A 1 98 ? -0.218 -0.534 15.562 1.00 96.19 98 ARG A CA 1
ATOM 788 C C . ARG A 1 98 ? -1.466 0.344 15.504 1.00 96.19 98 ARG A C 1
ATOM 790 O O . ARG A 1 98 ? -2.086 0.581 16.536 1.00 96.19 98 ARG A O 1
ATOM 797 N N . ASP A 1 99 ? -1.870 0.777 14.312 1.00 92.69 99 ASP A N 1
ATOM 798 C CA . ASP A 1 99 ? -3.105 1.545 14.123 1.00 92.69 99 ASP A CA 1
ATOM 799 C C . ASP A 1 99 ? -4.339 0.768 14.588 1.00 92.69 99 ASP A C 1
ATOM 801 O O . ASP A 1 99 ? -5.234 1.318 15.229 1.00 92.69 99 ASP A O 1
ATOM 805 N N . LEU A 1 100 ? -4.410 -0.521 14.245 1.00 94.06 100 LEU A N 1
ATOM 806 C CA . LEU A 1 100 ? -5.522 -1.382 14.641 1.00 94.06 100 LEU A CA 1
ATOM 807 C C . LEU A 1 100 ? -5.521 -1.636 16.150 1.00 94.06 100 LEU A C 1
ATOM 809 O O . LEU A 1 100 ? -6.583 -1.587 16.767 1.00 94.06 100 LEU A O 1
ATOM 813 N N . GLU A 1 101 ? -4.353 -1.862 16.750 1.00 97.25 101 GLU A N 1
ATOM 814 C CA . GLU A 1 101 ? -4.202 -2.004 18.201 1.00 97.25 101 GLU A CA 1
ATOM 815 C C . GLU A 1 101 ? -4.646 -0.736 18.936 1.00 97.25 101 GLU A C 1
ATOM 817 O O . GLU A 1 101 ? -5.401 -0.835 19.906 1.00 97.25 101 GLU A O 1
ATOM 822 N N . SER A 1 102 ? -4.257 0.444 18.438 1.00 96.25 102 SER A N 1
ATOM 823 C CA . SER A 1 102 ? -4.697 1.731 18.986 1.00 96.25 102 SER A CA 1
ATOM 824 C C . SER A 1 102 ? -6.213 1.879 18.904 1.00 96.25 102 SER A C 1
ATOM 826 O O . SER A 1 102 ? -6.853 2.127 19.920 1.00 96.25 102 SER A O 1
ATOM 828 N N . LYS A 1 103 ? -6.814 1.634 17.732 1.00 94.69 103 LYS A N 1
ATOM 829 C CA . LYS A 1 103 ? -8.274 1.721 17.555 1.00 94.69 103 LYS A CA 1
ATOM 830 C C . LYS A 1 103 ? -9.026 0.777 18.490 1.00 94.69 103 LYS A C 1
ATOM 832 O O . LYS A 1 103 ? -10.054 1.148 19.045 1.00 94.69 103 LYS A O 1
ATOM 837 N N . ILE A 1 104 ? -8.514 -0.438 18.690 1.00 96.19 104 ILE A N 1
ATOM 838 C CA . ILE A 1 104 ? -9.099 -1.396 19.638 1.00 96.19 104 ILE A CA 1
ATOM 839 C C . ILE A 1 104 ? -9.005 -0.868 21.074 1.00 96.19 104 ILE A C 1
ATOM 841 O O . ILE A 1 104 ? -9.951 -1.043 21.843 1.00 96.19 104 ILE A O 1
ATOM 845 N N . ALA A 1 105 ? -7.880 -0.263 21.457 1.00 97.00 105 ALA A N 1
ATOM 846 C CA . ALA A 1 105 ? -7.711 0.324 22.783 1.00 97.00 105 ALA A CA 1
ATOM 847 C C . ALA A 1 105 ? -8.674 1.501 23.005 1.00 97.00 105 ALA A C 1
ATOM 849 O O . ALA A 1 105 ? -9.360 1.526 24.028 1.00 97.00 105 ALA A O 1
ATOM 850 N N . ASP A 1 106 ? -8.795 2.396 22.025 1.00 96.62 106 ASP A N 1
ATOM 851 C CA . ASP A 1 106 ? -9.695 3.552 22.073 1.00 96.62 106 ASP A CA 1
ATOM 852 C C . ASP A 1 106 ? -11.160 3.112 22.195 1.00 96.62 106 ASP A C 1
ATOM 854 O O . ASP A 1 106 ? -11.864 3.551 23.104 1.00 96.62 106 ASP A O 1
ATOM 858 N N . SER A 1 107 ? -11.607 2.155 21.372 1.00 95.06 107 SER A N 1
ATOM 859 C CA . SER A 1 107 ? -12.972 1.616 21.465 1.00 95.06 107 SER A CA 1
ATOM 860 C C . SER A 1 107 ? -13.248 0.913 22.798 1.00 95.06 107 SER A C 1
ATOM 862 O O . SER A 1 107 ? -14.368 0.966 23.304 1.00 95.06 107 SER A O 1
ATOM 864 N N . LYS A 1 108 ? -12.250 0.250 23.401 1.00 94.81 108 LYS A N 1
ATOM 865 C CA . LYS A 1 108 ? -12.399 -0.337 24.746 1.00 94.81 108 LYS A CA 1
ATOM 866 C C . LYS A 1 108 ? -12.552 0.741 25.813 1.00 94.81 108 LYS A C 1
ATOM 868 O O . LYS A 1 108 ? -13.376 0.569 26.707 1.00 94.81 108 LYS A O 1
ATOM 873 N N . ALA A 1 109 ? -11.769 1.814 25.730 1.00 95.31 109 ALA A N 1
ATOM 874 C CA . ALA A 1 109 ? -11.850 2.931 26.665 1.00 95.31 109 ALA A CA 1
ATOM 875 C C . ALA A 1 109 ? -13.202 3.652 26.556 1.00 95.31 109 ALA A C 1
ATOM 877 O O . ALA A 1 109 ? -13.838 3.909 27.576 1.00 95.31 109 ALA A O 1
ATOM 878 N N . GLU A 1 110 ? -13.683 3.896 25.334 1.00 95.50 110 GLU A N 1
ATOM 879 C CA . GLU A 1 110 ? -15.010 4.465 25.073 1.00 95.50 110 GLU A CA 1
ATOM 880 C C . GLU A 1 110 ? -16.123 3.584 25.655 1.00 95.50 110 GLU A C 1
ATOM 882 O O . GLU A 1 110 ? -16.990 4.063 26.382 1.00 95.50 110 GLU A O 1
ATOM 887 N N . PHE A 1 111 ? -16.063 2.272 25.418 1.00 94.25 111 PHE A N 1
ATOM 888 C CA . PHE A 1 111 ? -17.047 1.339 25.962 1.00 94.25 111 PHE A CA 1
ATOM 889 C C . PHE A 1 111 ? -17.033 1.291 27.498 1.00 94.25 111 PHE A C 1
ATOM 891 O O . PHE A 1 111 ? -18.088 1.235 28.125 1.00 94.25 111 PHE A O 1
ATOM 898 N N . GLN A 1 112 ? -15.851 1.337 28.119 1.00 94.19 112 GLN A N 1
ATOM 899 C CA . GLN A 1 112 ? -15.728 1.409 29.577 1.00 94.19 112 GLN A CA 1
ATOM 900 C C . GLN A 1 112 ? -16.291 2.714 30.142 1.00 94.19 112 GLN A C 1
ATOM 902 O O . GLN A 1 112 ? -16.924 2.676 31.193 1.00 94.19 112 GLN A O 1
ATOM 907 N N . ALA A 1 113 ? -16.098 3.840 29.454 1.00 93.81 113 ALA A N 1
ATOM 908 C CA . ALA A 1 113 ? -16.684 5.115 29.853 1.00 93.81 113 ALA A CA 1
ATOM 909 C C . ALA A 1 113 ? -18.220 5.067 29.809 1.00 93.81 113 ALA A C 1
ATOM 911 O O . ALA A 1 113 ? -18.860 5.503 30.757 1.00 93.81 113 ALA A O 1
ATOM 912 N N . LEU A 1 114 ? -18.804 4.457 28.770 1.00 93.06 114 LEU A N 1
ATOM 913 C CA . LEU A 1 114 ? -20.258 4.287 28.636 1.00 93.06 114 LEU A CA 1
ATOM 914 C C . LEU A 1 114 ? -20.878 3.342 29.680 1.00 93.06 114 LEU A C 1
ATOM 916 O O . LEU A 1 114 ? -22.060 3.462 29.976 1.00 93.06 114 LEU A O 1
ATOM 920 N N . LEU A 1 115 ? -20.112 2.379 30.204 1.00 88.50 115 LEU A N 1
ATOM 921 C CA . LEU A 1 115 ? -20.556 1.458 31.264 1.00 88.50 115 LEU A CA 1
ATOM 922 C C . LEU A 1 115 ? -20.276 1.968 32.688 1.00 88.50 115 LEU A C 1
ATOM 924 O O . LEU A 1 115 ? -20.712 1.338 33.652 1.00 88.50 115 LEU A O 1
ATOM 928 N N . GLY A 1 116 ? -19.456 3.013 32.817 1.00 65.75 116 GLY A N 1
ATOM 929 C CA . GLY A 1 116 ? -19.057 3.628 34.084 1.00 65.75 116 GLY A CA 1
ATOM 930 C C . GLY A 1 116 ? -19.935 4.808 34.512 1.00 65.75 116 GLY A C 1
ATOM 931 O O . GLY A 1 116 ? -19.688 5.368 35.581 1.00 65.75 116 GLY A O 1
ATOM 932 N N . GLU A 1 117 ? -20.927 5.165 33.690 1.00 51.59 117 GLU A N 1
ATOM 933 C CA . GLU A 1 117 ? -22.149 5.892 34.074 1.00 51.59 117 GLU A CA 1
ATOM 934 C C . GLU A 1 117 ? -23.244 4.907 34.516 1.00 51.59 117 GLU A C 1
ATOM 936 O O . GLU A 1 117 ? -24.016 5.270 35.436 1.00 51.59 117 GLU A O 1
#

Organism: Clavispora lusitaniae (NCBI:txid36911)

Secondary structure (DSSP, 8-state):
---GGGS-HHHHHHHHHHHHHTT--SHHHHHHS--HHHHHHHHHSHHHHHHHHTT----SSPPPHHHHHHHHHHHHHH-TT--SHHHHHHHHHHHHHHHHHHHHHHHHHHHHHHH--

Radius of gyration: 16.34 Å; chains: 1; bounding box: 38×23×52 Å

Foldseek 3Di:
DLAPVLAALQLQLVLLVLCVVVVQWALVSLVPDQCQVSLVCSCPDPSNVVCVVVVRHPDPDRDGSVSSNSSVVNLCVVVVVDGTSVSSNVVSVVVVVVVVVVVVVVVVVVVVVVVVD

pLDDT: mean 94.51, std 5.58, range [51.59, 98.19]